Protein AF-A0A5E4PHZ5-F1 (afdb_monomer_lite)

Radius of gyration: 17.42 Å; chains: 1; bounding box: 29×31×62 Å

Secondary structure (DSSP, 8-state):
-EEE-SSS-SSEEEEE-GGGGS-TTSTTEETTEEPPEEEEEBTTEEE--HHHHHHHHHTTSSBSS----------------

Sequence (81 aa):
MKVYYPGNRENIRLYVQPGIDHPETSEW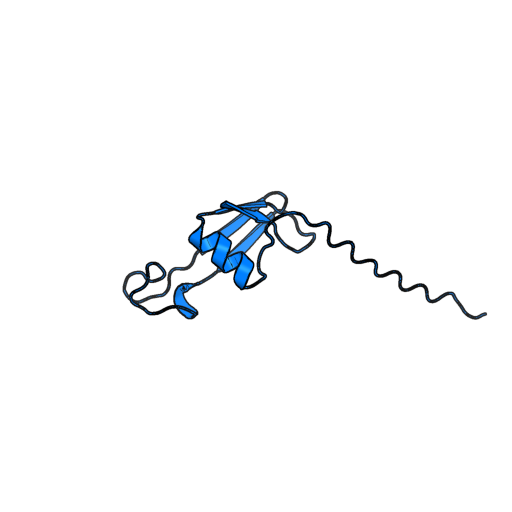FEGGKPKMFEVHFKNQVAEVDDNIGQYLLDKKLAIKSLSRIITNVSNKFKRAK

Structure (mmCIF, N/CA/C/O backbone):
data_AF-A0A5E4PHZ5-F1
#
_entry.id   AF-A0A5E4PHZ5-F1
#
loop_
_atom_site.group_PDB
_atom_site.id
_atom_site.type_symbol
_atom_site.label_atom_id
_atom_site.label_alt_id
_atom_site.label_comp_id
_atom_site.label_asym_id
_atom_site.label_entity_id
_atom_site.label_seq_id
_atom_site.pdbx_PDB_ins_code
_atom_site.Cartn_x
_atom_site.Cartn_y
_atom_site.Cartn_z
_atom_site.occupancy
_atom_site.B_iso_or_equiv
_atom_site.auth_seq_id
_atom_site.auth_comp_id
_atom_site.auth_asym_id
_atom_site.auth_atom_id
_atom_site.pdbx_PDB_model_num
ATOM 1 N N . MET A 1 1 ? -9.171 4.605 -4.653 1.00 92.31 1 MET A N 1
ATOM 2 C CA . MET A 1 1 ? -9.762 3.699 -3.638 1.00 92.31 1 MET A CA 1
ATOM 3 C C . MET A 1 1 ? -9.509 4.134 -2.186 1.00 92.31 1 MET A C 1
ATOM 5 O O . MET A 1 1 ? -8.443 4.640 -1.858 1.00 92.31 1 MET A O 1
ATOM 9 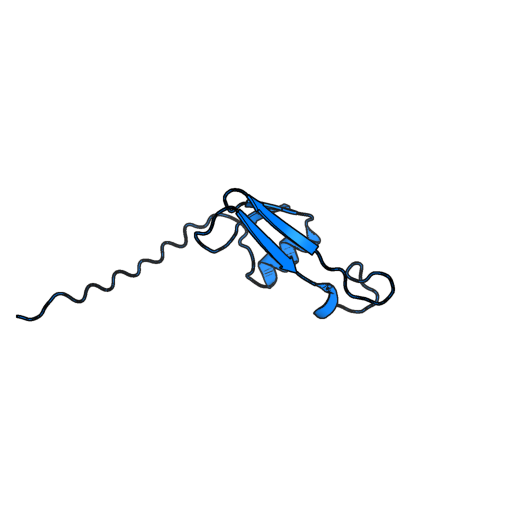N N . LYS A 1 2 ? -10.469 3.866 -1.283 1.00 93.56 2 LYS A N 1
ATOM 10 C CA . LYS A 1 2 ? -10.278 3.967 0.178 1.00 93.56 2 LYS A CA 1
ATOM 11 C C . LYS A 1 2 ? -9.795 2.642 0.764 1.00 93.56 2 LYS A C 1
ATOM 13 O O . LYS A 1 2 ? -10.387 1.600 0.488 1.00 93.56 2 LYS A O 1
ATOM 18 N N . VAL A 1 3 ? -8.764 2.699 1.599 1.00 94.00 3 VAL A N 1
ATOM 19 C CA . VAL A 1 3 ? -8.211 1.551 2.327 1.00 94.00 3 VAL A CA 1
ATOM 20 C C . VAL A 1 3 ? -8.028 1.894 3.802 1.00 94.00 3 VAL A C 1
ATOM 22 O O . VAL A 1 3 ? -7.882 3.062 4.164 1.00 94.00 3 VAL A O 1
ATOM 25 N N . TYR A 1 4 ? -8.037 0.877 4.660 1.00 92.50 4 TYR A N 1
ATOM 26 C CA . TYR A 1 4 ? -7.979 1.057 6.108 1.00 92.50 4 TYR A CA 1
ATOM 27 C C . TYR A 1 4 ? -6.764 0.360 6.710 1.00 92.50 4 TYR A C 1
ATOM 29 O O . TYR A 1 4 ? -6.369 -0.717 6.261 1.00 92.50 4 TYR A O 1
ATOM 37 N N . TYR A 1 5 ? -6.169 0.970 7.730 1.00 91.31 5 TYR A N 1
ATOM 38 C CA . TYR A 1 5 ? -5.047 0.385 8.452 1.00 91.31 5 TYR A CA 1
ATOM 39 C C . TYR A 1 5 ? -5.540 -0.796 9.313 1.00 91.31 5 TYR A C 1
ATOM 41 O O . TYR A 1 5 ? -6.536 -0.649 10.019 1.00 91.31 5 TYR A O 1
ATOM 49 N N . PRO A 1 6 ? -4.876 -1.967 9.289 1.00 88.94 6 PRO A N 1
ATOM 50 C CA . PRO A 1 6 ? -5.344 -3.156 10.006 1.00 88.94 6 PRO A CA 1
ATOM 51 C C . PRO A 1 6 ? -5.119 -3.107 11.527 1.00 88.94 6 PRO A C 1
ATOM 53 O O . PRO A 1 6 ? -5.600 -3.988 12.237 1.00 88.94 6 PRO A O 1
ATOM 56 N N . GLY A 1 7 ? -4.362 -2.133 12.040 1.00 85.50 7 GLY A N 1
ATOM 57 C CA . GLY A 1 7 ? -4.088 -1.982 13.471 1.00 85.50 7 GLY A CA 1
ATOM 58 C C . GLY A 1 7 ? -4.861 -0.838 14.134 1.00 85.50 7 GLY A C 1
ATOM 59 O O . GLY A 1 7 ? -5.502 -0.026 13.482 1.00 85.50 7 GLY A O 1
ATOM 60 N N . ASN A 1 8 ? -4.718 -0.713 15.455 1.00 81.56 8 ASN A N 1
ATOM 61 C CA . ASN A 1 8 ? -5.433 0.288 16.268 1.00 81.56 8 ASN A CA 1
ATOM 62 C C . ASN A 1 8 ? -4.716 1.645 16.371 1.00 81.56 8 ASN A C 1
ATOM 64 O O . ASN A 1 8 ? -4.948 2.405 17.308 1.00 81.56 8 ASN A O 1
ATOM 68 N N . ARG A 1 9 ? -3.779 1.928 15.466 1.00 80.25 9 ARG A N 1
ATOM 69 C CA . ARG A 1 9 ? -2.977 3.151 15.519 1.00 80.25 9 ARG A CA 1
ATOM 70 C C . ARG A 1 9 ? -3.579 4.214 14.614 1.00 80.25 9 ARG A C 1
ATOM 72 O O . ARG A 1 9 ? -3.897 3.956 13.456 1.00 80.25 9 ARG A O 1
ATOM 79 N N . GLU A 1 10 ? -3.688 5.415 15.153 1.00 82.06 10 GLU A N 1
ATOM 80 C CA . GLU A 1 10 ? -4.104 6.597 14.410 1.00 82.06 10 GLU A CA 1
ATOM 81 C C . GLU A 1 10 ? -2.881 7.295 13.804 1.00 82.06 10 GLU A C 1
ATOM 83 O O . GLU A 1 10 ? -1.792 7.251 14.373 1.00 82.06 10 GLU A O 1
ATOM 88 N N . ASN A 1 11 ? -3.069 7.955 12.657 1.00 87.50 11 ASN A N 1
ATOM 89 C CA . ASN A 1 11 ? -2.064 8.805 12.006 1.00 87.50 11 ASN A CA 1
ATOM 90 C C . ASN A 1 11 ? -0.745 8.079 11.688 1.00 87.50 11 ASN A C 1
ATOM 92 O O . ASN A 1 11 ? 0.327 8.450 12.166 1.00 87.50 11 ASN A O 1
ATOM 96 N N . ILE A 1 12 ? -0.829 7.043 10.851 1.00 92.06 12 ILE A N 1
ATOM 97 C CA . ILE A 1 12 ? 0.330 6.272 10.386 1.00 92.06 12 ILE A CA 1
ATOM 98 C C . ILE A 1 12 ? 0.761 6.708 8.996 1.00 92.06 12 ILE A C 1
ATOM 100 O O . ILE A 1 12 ? -0.064 6.963 8.125 1.00 92.06 12 ILE A O 1
ATOM 104 N N . ARG A 1 13 ? 2.074 6.694 8.777 1.00 93.69 13 ARG A N 1
ATOM 105 C CA . ARG A 1 13 ? 2.682 6.756 7.450 1.00 93.69 13 ARG A CA 1
ATOM 106 C C . ARG A 1 13 ? 3.294 5.404 7.128 1.00 93.69 13 ARG A C 1
ATOM 108 O O . ARG A 1 13 ? 4.069 4.879 7.928 1.00 93.69 13 ARG A O 1
ATOM 115 N N . LEU A 1 14 ? 2.936 4.844 5.981 1.00 93.62 14 LEU A N 1
ATOM 116 C CA . LEU A 1 14 ? 3.587 3.664 5.426 1.00 93.62 14 LEU A CA 1
ATOM 117 C C . LEU A 1 14 ? 4.369 4.071 4.187 1.00 93.62 14 LEU A C 1
ATOM 119 O O . LEU A 1 14 ? 3.826 4.722 3.303 1.00 93.62 14 LEU A O 1
ATOM 123 N N . TYR A 1 15 ? 5.624 3.647 4.115 1.00 94.31 15 TYR A N 1
ATOM 124 C CA . TYR A 1 15 ? 6.430 3.762 2.908 1.00 94.31 15 T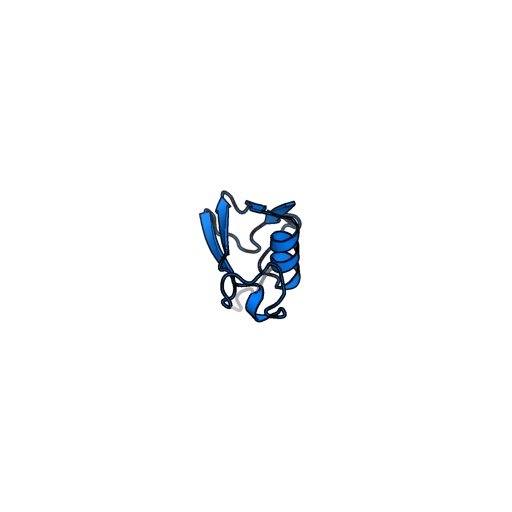YR A CA 1
ATOM 125 C C . TYR A 1 15 ? 6.420 2.404 2.221 1.00 94.31 15 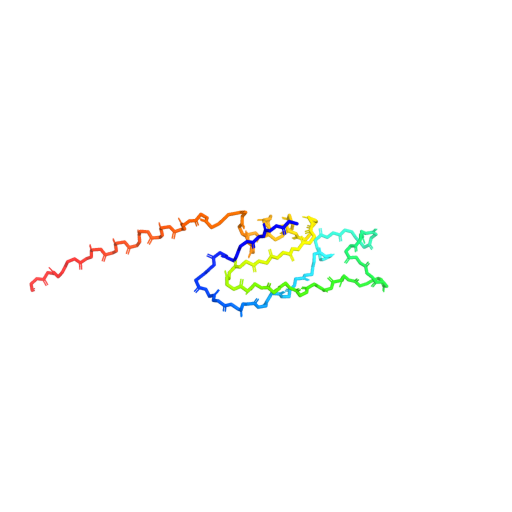TYR A C 1
ATOM 127 O O . TYR A 1 15 ? 6.808 1.404 2.828 1.00 94.31 15 TYR A O 1
ATOM 135 N N . VAL A 1 16 ? 5.932 2.352 0.986 1.00 93.81 16 VAL A N 1
ATOM 136 C CA . VAL A 1 16 ? 5.835 1.112 0.210 1.00 93.81 16 VAL A CA 1
ATOM 137 C C . VAL A 1 16 ? 6.519 1.264 -1.138 1.00 93.81 16 VAL A C 1
ATOM 139 O O . VAL A 1 16 ? 6.541 2.346 -1.718 1.00 93.81 16 VAL A O 1
ATOM 142 N N . GLN A 1 17 ? 7.078 0.164 -1.636 1.00 93.69 17 GLN A N 1
ATOM 143 C CA . GLN A 1 17 ? 7.829 0.139 -2.886 1.00 93.69 17 GLN A CA 1
ATOM 144 C C . GLN A 1 17 ? 7.376 -1.054 -3.748 1.00 93.69 17 GLN A C 1
ATOM 146 O O . GLN A 1 17 ? 8.052 -2.082 -3.783 1.00 93.69 17 GLN A O 1
ATOM 151 N N . PRO A 1 18 ? 6.216 -0.944 -4.430 1.00 91.19 18 PRO A N 1
ATOM 152 C CA . PRO A 1 18 ? 5.612 -2.058 -5.166 1.00 91.19 18 PRO A CA 1
ATOM 153 C C . PRO A 1 18 ? 6.497 -2.622 -6.276 1.00 91.19 18 PRO A C 1
ATOM 155 O O . PRO A 1 18 ? 6.398 -3.802 -6.602 1.00 91.19 18 PRO A O 1
ATOM 158 N N . GLY A 1 19 ? 7.383 -1.802 -6.848 1.00 89.38 19 GLY A N 1
ATOM 159 C CA . GLY A 1 19 ? 8.248 -2.237 -7.942 1.00 89.38 19 GLY A CA 1
ATOM 160 C C . GLY A 1 19 ? 9.285 -3.298 -7.545 1.00 89.38 19 GLY A C 1
ATOM 161 O O . GLY A 1 19 ? 9.889 -3.886 -8.424 1.00 89.38 19 GLY A O 1
ATOM 162 N N . ILE A 1 20 ? 9.460 -3.628 -6.258 1.00 87.81 20 ILE A N 1
ATOM 163 C CA . ILE A 1 20 ? 10.263 -4.803 -5.859 1.00 87.81 20 ILE A CA 1
ATOM 164 C C . ILE A 1 20 ? 9.611 -6.114 -6.337 1.00 87.81 20 ILE A C 1
ATOM 166 O O . ILE A 1 20 ? 10.307 -7.076 -6.649 1.00 87.81 20 ILE A O 1
ATOM 170 N N . ASP A 1 21 ? 8.280 -6.151 -6.413 1.00 86.62 21 ASP A N 1
ATOM 171 C CA . ASP A 1 21 ? 7.511 -7.341 -6.791 1.00 86.62 21 ASP A CA 1
ATOM 172 C C . ASP A 1 21 ? 7.116 -7.370 -8.277 1.00 86.62 21 ASP A C 1
ATOM 174 O O . ASP A 1 21 ? 6.413 -8.283 -8.710 1.00 86.62 21 ASP A O 1
ATOM 178 N N . HIS A 1 22 ? 7.514 -6.363 -9.059 1.00 86.44 22 HIS A N 1
ATOM 179 C CA . HIS A 1 22 ? 7.054 -6.177 -10.434 1.00 86.44 22 HIS A CA 1
ATOM 180 C C . HIS A 1 22 ? 8.228 -5.990 -11.403 1.00 86.44 22 HIS A C 1
ATOM 182 O O . HIS A 1 22 ? 9.304 -5.563 -10.990 1.00 86.44 22 HIS A O 1
ATOM 188 N N . PRO A 1 23 ? 8.038 -6.270 -12.706 1.00 85.81 23 PRO A N 1
ATOM 189 C CA . PRO A 1 23 ? 9.068 -6.021 -13.711 1.00 85.81 23 PRO A CA 1
ATOM 190 C C . PRO A 1 23 ? 9.479 -4.543 -13.771 1.00 85.81 23 PRO A C 1
ATOM 192 O O . PRO A 1 23 ? 8.636 -3.656 -13.604 1.00 85.81 23 PRO A O 1
ATOM 195 N N . GLU A 1 24 ? 10.741 -4.275 -14.119 1.00 86.25 24 GLU A N 1
ATOM 196 C CA . GLU A 1 24 ? 11.294 -2.913 -14.265 1.00 86.25 24 GLU A CA 1
ATOM 197 C C . GLU A 1 24 ? 10.579 -2.064 -15.330 1.00 86.25 24 GLU A C 1
ATOM 199 O O . GLU A 1 24 ? 10.652 -0.839 -15.318 1.00 86.25 24 GLU A O 1
ATOM 204 N N . THR A 1 25 ? 9.852 -2.710 -16.244 1.00 84.69 25 THR A N 1
ATOM 205 C CA . THR A 1 25 ? 9.053 -2.065 -17.294 1.00 84.69 25 THR A CA 1
ATOM 206 C C . THR A 1 25 ? 7.671 -1.601 -16.819 1.00 84.69 25 THR A C 1
ATOM 208 O O . THR A 1 25 ? 6.907 -1.061 -17.615 1.00 84.69 25 THR A O 1
ATOM 211 N N . SER A 1 26 ? 7.301 -1.865 -15.562 1.00 87.19 26 SER A N 1
ATOM 212 C CA . SER A 1 26 ? 5.996 -1.491 -15.005 1.00 87.19 26 SER A CA 1
ATOM 213 C C . SER A 1 26 ? 5.929 -0.016 -14.589 1.00 87.19 26 SER A C 1
ATOM 215 O O . SER A 1 26 ? 6.945 0.645 -14.379 1.00 87.19 26 SER A O 1
ATOM 217 N N . GLU A 1 27 ? 4.711 0.499 -14.392 1.00 87.06 27 GLU A N 1
ATOM 218 C CA . GLU A 1 27 ? 4.462 1.863 -13.887 1.00 87.06 27 GLU A CA 1
ATOM 219 C C . GLU A 1 27 ? 5.058 2.128 -12.491 1.00 87.06 27 GLU A C 1
ATOM 221 O O . GLU A 1 27 ? 5.196 3.282 -12.070 1.00 87.06 27 GLU A O 1
ATOM 226 N N . TRP A 1 28 ? 5.439 1.057 -11.790 1.00 90.75 28 TRP A N 1
ATOM 227 C CA . TRP A 1 28 ? 6.071 1.077 -10.478 1.00 90.75 28 TRP A CA 1
ATOM 228 C C . TRP A 1 28 ? 7.547 1.450 -10.506 1.00 90.75 28 TRP A C 1
ATOM 230 O O . TRP A 1 28 ? 8.146 1.550 -9.439 1.00 90.75 28 TRP A O 1
ATOM 240 N N . PHE A 1 29 ? 8.131 1.667 -11.683 1.00 91.12 29 PHE A N 1
ATOM 241 C CA . PHE A 1 29 ? 9.502 2.131 -11.842 1.00 91.12 29 PHE A CA 1
ATOM 242 C C . PHE A 1 29 ? 9.562 3.563 -12.373 1.00 91.12 29 PHE A C 1
ATOM 244 O O . PHE A 1 29 ? 8.705 4.027 -13.124 1.00 91.12 29 PHE A O 1
ATOM 251 N N . GLU A 1 30 ? 10.605 4.274 -11.964 1.00 87.19 30 GLU A N 1
ATOM 252 C CA . GLU A 1 30 ? 10.966 5.605 -12.435 1.00 87.19 30 GLU A CA 1
ATOM 253 C C . GLU A 1 30 ? 12.481 5.672 -12.589 1.00 87.19 30 GLU A C 1
ATOM 255 O O . GLU A 1 30 ? 13.223 5.391 -11.647 1.00 87.19 30 GLU A O 1
ATOM 260 N N . GLY A 1 31 ? 12.959 5.988 -13.794 1.00 85.69 31 GLY A N 1
ATOM 261 C CA . GLY A 1 31 ? 14.398 6.086 -14.059 1.00 85.69 31 GLY A CA 1
ATOM 262 C C . GLY A 1 31 ? 15.185 4.814 -13.709 1.00 85.69 31 GLY A C 1
ATOM 263 O O . GLY A 1 31 ? 16.302 4.913 -13.206 1.00 85.69 31 GLY A O 1
ATOM 264 N N . GLY A 1 32 ? 14.592 3.629 -13.910 1.00 85.31 32 GLY A N 1
ATOM 265 C CA . GLY A 1 32 ? 15.219 2.338 -13.592 1.00 85.31 32 GLY A CA 1
ATOM 266 C C . GLY A 1 32 ? 15.275 2.007 -12.097 1.00 85.31 32 GLY A C 1
ATOM 267 O O . GLY A 1 32 ? 15.969 1.075 -11.702 1.00 85.31 32 GLY A O 1
ATOM 268 N N . LYS A 1 33 ? 14.564 2.755 -11.244 1.00 89.19 33 LYS A N 1
ATOM 269 C CA . LYS A 1 33 ? 14.436 2.463 -9.812 1.00 89.19 33 LYS A CA 1
ATOM 270 C C . LYS A 1 33 ? 12.972 2.264 -9.439 1.00 89.19 33 LYS A C 1
ATOM 272 O O . LYS A 1 33 ? 12.117 2.963 -9.982 1.00 89.19 33 LYS A O 1
ATOM 277 N N . PRO A 1 34 ? 12.653 1.365 -8.498 1.00 91.75 34 PRO A N 1
ATOM 278 C CA . PRO A 1 34 ? 11.277 1.210 -8.073 1.00 91.75 34 PRO A CA 1
ATOM 279 C C . PRO A 1 34 ? 10.820 2.458 -7.303 1.00 91.75 34 PRO A C 1
ATOM 281 O O . PRO A 1 34 ? 11.499 2.898 -6.370 1.00 91.75 34 PRO A O 1
ATOM 284 N N . LYS A 1 35 ? 9.666 3.011 -7.674 1.00 92.00 35 LYS A N 1
ATOM 285 C CA . LYS A 1 35 ? 9.033 4.165 -7.030 1.00 92.00 35 LYS A CA 1
ATOM 286 C C . LYS A 1 35 ? 8.679 3.849 -5.584 1.00 92.00 35 LYS A C 1
ATOM 288 O O . LYS A 1 35 ? 8.150 2.778 -5.278 1.00 92.00 35 LYS A O 1
ATOM 293 N N . MET A 1 36 ? 8.931 4.814 -4.708 1.00 93.50 36 MET A N 1
ATOM 294 C CA . MET A 1 36 ? 8.487 4.779 -3.321 1.00 93.50 36 MET A CA 1
ATOM 295 C C . MET A 1 36 ? 7.210 5.604 -3.177 1.00 93.50 36 MET A C 1
ATOM 297 O O . MET A 1 36 ? 7.154 6.747 -3.620 1.00 93.50 36 MET A O 1
ATOM 301 N N . PHE A 1 37 ? 6.204 5.031 -2.527 1.00 94.00 37 PHE A N 1
ATOM 302 C CA . PHE A 1 37 ? 4.937 5.686 -2.233 1.00 94.00 37 PHE A CA 1
ATOM 303 C C . PHE A 1 37 ? 4.796 5.859 -0.724 1.00 94.00 37 PHE A C 1
ATOM 305 O O . PHE A 1 37 ? 4.980 4.906 0.035 1.00 94.00 37 PHE A O 1
ATOM 312 N N . GLU A 1 38 ? 4.452 7.070 -0.290 1.00 95.19 38 GLU A N 1
ATOM 313 C CA . GLU A 1 38 ? 4.095 7.356 1.098 1.00 95.19 38 GLU A CA 1
ATOM 314 C C . GLU A 1 38 ? 2.567 7.344 1.228 1.00 95.19 38 GLU A C 1
ATOM 316 O O . GLU A 1 38 ? 1.865 8.153 0.624 1.00 95.19 38 GLU A O 1
ATOM 321 N N . VAL A 1 39 ? 2.040 6.422 2.029 1.00 94.88 39 VAL A N 1
ATOM 322 C CA . VAL A 1 39 ? 0.607 6.269 2.283 1.00 94.88 39 VAL A CA 1
ATOM 323 C C . VAL A 1 39 ? 0.295 6.802 3.672 1.00 94.88 39 VAL A C 1
ATOM 325 O O . VAL A 1 39 ? 0.777 6.278 4.679 1.00 94.88 39 VAL A O 1
ATOM 328 N N . HIS A 1 40 ? -0.529 7.845 3.723 1.00 95.12 40 HIS A N 1
ATOM 329 C CA . HIS A 1 40 ? -0.910 8.523 4.959 1.00 95.12 40 HIS A CA 1
ATOM 330 C C . HIS A 1 40 ? -2.281 8.035 5.417 1.00 95.12 40 HIS A C 1
ATOM 332 O O . HIS A 1 40 ? -3.305 8.366 4.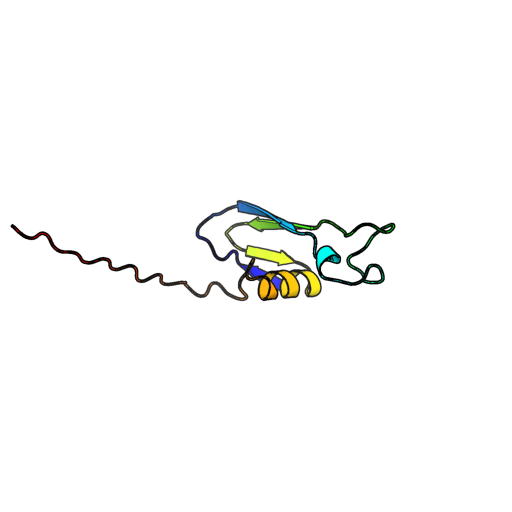824 1.00 95.12 40 HIS A O 1
ATOM 338 N N . PHE A 1 41 ? -2.304 7.275 6.505 1.00 92.88 41 PHE A N 1
ATOM 339 C CA . PHE A 1 41 ? -3.528 6.846 7.168 1.00 92.88 41 PHE A CA 1
ATOM 340 C C . PHE A 1 41 ? -3.918 7.861 8.235 1.00 92.88 41 PHE A C 1
ATOM 342 O O . PHE A 1 41 ? -3.381 7.839 9.344 1.00 92.88 41 PHE A O 1
ATOM 349 N N . LYS A 1 42 ? -4.889 8.721 7.934 1.00 92.44 42 LYS A N 1
ATOM 350 C CA . LYS A 1 42 ? -5.485 9.649 8.901 1.00 92.44 42 LYS A CA 1
ATOM 351 C C . LYS A 1 42 ? -6.741 9.011 9.480 1.00 92.44 42 LYS A C 1
ATOM 353 O O . LYS A 1 42 ? -7.591 8.561 8.725 1.00 92.44 42 LYS A O 1
ATOM 358 N N . ASN A 1 43 ? -6.868 8.939 10.806 1.00 88.56 43 ASN A N 1
ATOM 359 C CA . ASN A 1 43 ? -7.980 8.224 11.461 1.00 88.56 43 ASN A CA 1
ATOM 360 C C . ASN A 1 43 ? -8.179 6.796 10.902 1.00 88.56 43 ASN A C 1
ATOM 362 O O . ASN A 1 43 ? -9.298 6.383 10.609 1.00 88.56 43 ASN A O 1
ATOM 366 N N . GLN A 1 44 ? -7.072 6.069 10.703 1.00 89.62 44 GLN A N 1
ATOM 367 C CA . GLN A 1 44 ? -7.027 4.709 10.143 1.00 89.62 44 GLN A CA 1
ATOM 368 C C . GLN A 1 44 ? -7.483 4.570 8.682 1.00 89.62 44 GLN A C 1
ATOM 370 O O . GLN A 1 44 ? -7.501 3.450 8.184 1.00 89.62 44 GLN A O 1
ATOM 375 N N . VAL A 1 45 ? -7.805 5.653 7.968 1.00 92.12 45 VAL A N 1
ATOM 376 C CA . VAL A 1 45 ? -8.195 5.609 6.551 1.00 92.12 45 VAL A CA 1
ATOM 377 C C . VAL A 1 45 ? -7.175 6.338 5.678 1.00 92.12 45 VAL A C 1
ATOM 379 O O . VAL A 1 45 ? -6.657 7.389 6.053 1.00 92.12 45 VAL A O 1
ATOM 382 N N . ALA A 1 46 ? -6.895 5.773 4.508 1.00 94.75 46 ALA A N 1
ATOM 383 C CA . ALA A 1 46 ? -6.134 6.413 3.444 1.00 94.75 46 ALA A CA 1
ATOM 384 C C . ALA A 1 46 ? -6.934 6.359 2.137 1.00 94.75 46 ALA A C 1
ATOM 386 O O . ALA A 1 46 ? -7.601 5.363 1.841 1.00 94.75 46 ALA A O 1
ATOM 387 N N . GLU A 1 47 ? -6.864 7.434 1.360 1.00 94.69 47 GLU A N 1
ATOM 388 C CA . GLU A 1 47 ? -7.379 7.495 -0.005 1.00 94.69 47 GLU A CA 1
ATOM 389 C C . GLU A 1 47 ? -6.183 7.477 -0.954 1.00 94.69 47 GLU A C 1
ATOM 391 O O . GLU A 1 47 ? -5.295 8.321 -0.863 1.00 94.69 47 GLU A O 1
ATOM 396 N N . VAL A 1 48 ? -6.120 6.442 -1.786 1.00 94.31 48 VAL A N 1
ATOM 397 C CA . VAL A 1 48 ? -4.982 6.118 -2.656 1.00 94.31 48 VAL A CA 1
ATOM 398 C C . VAL A 1 48 ? -5.484 5.729 -4.037 1.00 94.31 48 VAL A C 1
ATOM 400 O O . VAL A 1 48 ? -6.655 5.379 -4.185 1.00 94.31 48 VAL A O 1
ATOM 403 N N . ASP A 1 49 ? -4.612 5.721 -5.039 1.00 94.00 49 ASP A N 1
ATOM 404 C CA . ASP A 1 49 ? -4.944 5.174 -6.356 1.00 94.00 49 ASP A CA 1
ATOM 405 C C . ASP A 1 49 ? -5.297 3.685 -6.277 1.00 94.00 49 ASP A C 1
ATOM 407 O O . ASP A 1 49 ? -4.845 2.963 -5.383 1.00 94.00 49 ASP A O 1
ATOM 411 N N . ASP A 1 50 ? -6.111 3.209 -7.216 1.00 93.31 50 ASP A N 1
ATOM 412 C CA . ASP A 1 50 ? -6.641 1.843 -7.185 1.00 93.31 50 ASP A CA 1
ATOM 413 C C . ASP A 1 50 ? -5.527 0.789 -7.251 1.00 93.31 50 ASP A C 1
ATOM 415 O O . ASP A 1 50 ? -5.562 -0.180 -6.492 1.00 93.31 50 ASP A O 1
ATOM 419 N N . ASN A 1 51 ? -4.487 1.033 -8.054 1.00 92.38 51 ASN A N 1
ATOM 420 C CA . ASN A 1 51 ? -3.323 0.152 -8.173 1.00 92.38 51 ASN A CA 1
ATOM 421 C C . ASN A 1 51 ? -2.560 0.030 -6.840 1.00 92.38 51 ASN A C 1
ATOM 423 O O . ASN A 1 51 ? -2.243 -1.074 -6.393 1.00 92.38 51 ASN A O 1
ATOM 427 N N . ILE A 1 52 ? -2.313 1.158 -6.160 1.00 93.75 52 ILE A N 1
ATOM 428 C CA . ILE A 1 52 ? -1.651 1.173 -4.845 1.00 93.75 52 ILE A CA 1
ATOM 429 C C . ILE A 1 52 ? -2.536 0.509 -3.803 1.00 93.75 52 ILE A C 1
ATOM 431 O O . ILE A 1 52 ? -2.069 -0.299 -3.002 1.00 93.75 52 ILE A O 1
ATOM 435 N N . GLY A 1 53 ? -3.824 0.834 -3.808 1.00 93.69 53 GLY A N 1
ATOM 436 C CA . GLY A 1 53 ? -4.761 0.255 -2.872 1.00 93.69 53 GLY A CA 1
ATOM 437 C C . GLY A 1 53 ? -4.843 -1.265 -3.021 1.00 93.69 53 GLY A C 1
ATOM 438 O O . GLY A 1 53 ? -4.813 -1.958 -2.008 1.00 93.69 53 GLY A O 1
ATOM 439 N N . GLN A 1 54 ? -4.885 -1.793 -4.248 1.00 93.19 54 GLN A N 1
ATOM 440 C CA . GLN A 1 54 ? -4.906 -3.236 -4.491 1.00 93.19 54 GLN A CA 1
ATOM 441 C C . GLN A 1 54 ? -3.619 -3.898 -3.987 1.00 93.19 54 GLN A C 1
ATOM 443 O O . GLN A 1 54 ? -3.691 -4.863 -3.230 1.00 93.19 54 GLN A O 1
ATOM 448 N N . TYR A 1 55 ? -2.457 -3.308 -4.282 1.00 93.62 55 TYR A N 1
ATOM 449 C CA . TYR A 1 55 ? -1.176 -3.772 -3.747 1.00 93.62 55 TYR A CA 1
ATOM 450 C C . TYR A 1 55 ? -1.169 -3.837 -2.207 1.00 93.62 55 TYR A C 1
ATOM 452 O O . TYR A 1 55 ? -0.738 -4.832 -1.619 1.00 93.62 55 TYR A O 1
ATOM 460 N N . LEU A 1 56 ? -1.678 -2.800 -1.529 1.00 93.94 56 LEU A N 1
ATOM 461 C CA . LEU A 1 56 ? -1.755 -2.767 -0.065 1.00 93.94 56 LEU A CA 1
ATOM 462 C C . LEU A 1 56 ? -2.666 -3.869 0.497 1.00 93.94 56 LEU A C 1
ATOM 464 O O . LEU A 1 56 ? -2.361 -4.424 1.556 1.00 93.94 56 LEU A O 1
ATOM 468 N N . LEU A 1 57 ? -3.766 -4.187 -0.192 1.00 93.38 57 LEU A N 1
ATOM 469 C CA . LEU A 1 57 ? -4.666 -5.281 0.179 1.00 93.38 57 LEU A CA 1
ATOM 470 C C . LEU A 1 57 ? -3.992 -6.645 -0.014 1.00 93.38 57 LEU A C 1
ATOM 472 O O . LEU A 1 57 ? -4.010 -7.470 0.900 1.00 93.38 57 LEU A O 1
ATOM 476 N N . ASP A 1 58 ? -3.342 -6.860 -1.158 1.00 93.06 58 ASP A N 1
ATOM 477 C CA . ASP A 1 58 ? -2.688 -8.127 -1.503 1.00 93.06 58 ASP A CA 1
ATOM 478 C C . ASP A 1 58 ? -1.537 -8.450 -0.541 1.00 93.06 58 ASP A C 1
ATOM 480 O O . ASP A 1 58 ? -1.380 -9.587 -0.087 1.00 93.06 58 ASP A O 1
ATOM 484 N N . LYS A 1 59 ? -0.768 -7.428 -0.145 1.00 92.69 59 LYS A N 1
ATOM 485 C CA . LYS A 1 59 ? 0.310 -7.546 0.848 1.00 92.69 59 LYS A CA 1
ATOM 486 C C . LYS A 1 59 ? -0.179 -7.541 2.299 1.00 92.69 59 LYS A C 1
ATOM 488 O O . LYS A 1 59 ? 0.645 -7.605 3.209 1.00 92.69 59 LYS A O 1
ATOM 493 N N . LYS A 1 60 ? -1.497 -7.478 2.535 1.00 91.94 60 LYS A N 1
ATOM 494 C CA . LYS A 1 60 ? -2.118 -7.397 3.873 1.00 91.94 60 LYS A CA 1
ATOM 495 C C . LYS A 1 60 ? -1.612 -6.212 4.710 1.00 91.94 60 LYS A C 1
ATOM 497 O O . LYS A 1 60 ? -1.621 -6.262 5.939 1.00 91.94 60 LYS A O 1
ATOM 502 N N . LEU A 1 61 ? -1.170 -5.145 4.045 1.00 91.12 61 LEU A N 1
ATOM 503 C CA . LEU A 1 61 ? -0.747 -3.886 4.666 1.00 91.12 61 LEU A CA 1
ATOM 504 C C . LEU A 1 61 ? -1.944 -2.970 4.952 1.00 91.12 61 LEU A C 1
ATOM 506 O O . LEU A 1 61 ? -1.866 -2.105 5.823 1.00 91.12 61 LEU A O 1
ATOM 510 N N . ALA A 1 62 ? -3.051 -3.179 4.236 1.00 92.88 62 ALA A N 1
ATOM 511 C CA . ALA A 1 62 ? -4.330 -2.519 4.447 1.00 92.88 62 ALA A CA 1
ATOM 512 C C . ALA A 1 62 ? -5.499 -3.512 4.329 1.00 92.88 62 ALA A C 1
ATOM 514 O O . ALA A 1 62 ? -5.332 -4.645 3.875 1.00 92.88 62 ALA A O 1
ATOM 515 N N . ILE A 1 63 ? -6.696 -3.078 4.724 1.00 92.44 63 ILE A N 1
ATOM 516 C CA . ILE A 1 63 ? -7.957 -3.818 4.583 1.00 92.44 63 ILE A CA 1
ATOM 517 C C . ILE A 1 63 ? -9.005 -2.970 3.849 1.00 92.44 63 ILE A C 1
ATOM 519 O O . ILE A 1 63 ? -8.973 -1.740 3.887 1.00 92.44 63 ILE A O 1
ATOM 523 N N . LYS A 1 64 ? -9.942 -3.631 3.155 1.00 87.69 64 LYS A N 1
ATOM 524 C CA . LYS A 1 64 ? -10.933 -2.980 2.272 1.00 87.69 64 LYS A CA 1
ATOM 525 C C . LYS A 1 64 ? -12.079 -2.298 3.029 1.00 87.69 64 LYS A C 1
ATOM 527 O O . LYS A 1 64 ? -12.761 -1.432 2.497 1.00 87.69 64 LYS A O 1
ATOM 532 N N . SER A 1 65 ? -12.298 -2.688 4.276 1.00 79.50 65 SER A N 1
ATOM 533 C CA . SER A 1 65 ? -13.248 -2.056 5.191 1.00 79.50 65 SER A CA 1
ATOM 534 C C . SER A 1 65 ? -12.684 -2.145 6.599 1.00 79.50 65 SER A C 1
ATOM 536 O O . SER A 1 65 ? -11.883 -3.045 6.855 1.00 79.50 65 SER A O 1
ATOM 538 N N . LEU A 1 66 ? -13.133 -1.285 7.518 1.00 66.00 66 LEU A N 1
ATOM 539 C CA . LEU A 1 66 ? -13.013 -1.539 8.955 1.00 66.00 66 LEU A CA 1
ATOM 540 C C . LEU A 1 66 ? -13.875 -2.761 9.298 1.00 66.00 66 LEU A C 1
ATOM 542 O O . LEU A 1 66 ? -14.910 -2.658 9.955 1.00 66.00 66 LEU A O 1
ATOM 546 N N . SER A 1 67 ? -13.474 -3.948 8.844 1.00 53.72 67 SER A N 1
ATOM 547 C CA . SER A 1 67 ? -13.901 -5.163 9.501 1.00 53.72 67 SER A CA 1
ATOM 548 C C . SER A 1 67 ? -13.331 -5.023 10.894 1.00 53.72 67 SER A C 1
ATOM 550 O O . SER A 1 67 ? -12.113 -5.061 11.064 1.00 53.72 67 SER A O 1
ATOM 552 N N . ARG A 1 68 ? -14.202 -4.763 11.867 1.00 47.25 68 ARG A N 1
ATOM 553 C CA . A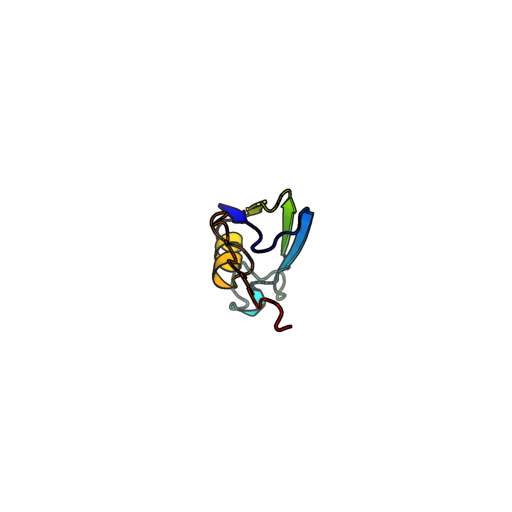RG A 1 68 ? -13.901 -4.877 13.286 1.00 47.25 68 ARG A CA 1
ATOM 554 C C . ARG A 1 68 ? -13.204 -6.228 13.429 1.00 47.25 68 ARG A C 1
ATOM 556 O O . ARG A 1 68 ? -13.877 -7.257 13.428 1.00 47.25 68 ARG A O 1
ATOM 563 N N . ILE A 1 69 ? -11.870 -6.253 13.456 1.00 51.69 69 ILE A N 1
ATOM 564 C CA . ILE A 1 69 ? -11.137 -7.437 13.876 1.00 51.69 69 ILE A CA 1
ATOM 565 C C . ILE A 1 69 ? -11.457 -7.471 15.361 1.00 51.69 69 ILE A C 1
ATOM 567 O O . ILE A 1 69 ? -10.785 -6.858 16.183 1.00 51.69 69 ILE A O 1
ATOM 571 N N . ILE A 1 70 ? -12.601 -8.072 15.692 1.00 50.44 70 ILE A N 1
ATOM 572 C CA . ILE A 1 70 ? -12.944 -8.454 17.046 1.00 50.44 70 ILE A CA 1
ATOM 573 C C . ILE A 1 70 ? -11.958 -9.574 17.335 1.00 50.44 70 ILE A C 1
ATOM 575 O O . ILE A 1 70 ? -12.258 -10.754 17.169 1.00 50.44 70 ILE A O 1
ATOM 579 N N . THR A 1 71 ? -10.736 -9.212 17.710 1.00 51.47 71 THR A N 1
ATOM 580 C CA . THR A 1 71 ? -9.831 -10.122 18.388 1.00 51.47 71 THR A CA 1
ATOM 581 C C . THR A 1 71 ? -10.467 -10.368 19.746 1.00 51.47 71 THR A C 1
ATOM 583 O O . THR A 1 71 ? -10.190 -9.695 20.735 1.00 51.47 71 THR A O 1
ATOM 586 N N . ASN A 1 72 ? -11.395 -11.323 19.777 1.00 45.81 72 ASN A N 1
ATOM 587 C CA . ASN A 1 72 ? -11.881 -11.956 20.987 1.00 45.81 72 ASN A CA 1
ATOM 588 C C . ASN A 1 72 ? -10.699 -12.738 21.579 1.00 45.81 72 ASN A C 1
ATOM 590 O O . ASN A 1 72 ? -10.631 -13.958 21.494 1.00 45.81 72 ASN A O 1
ATOM 594 N N . VAL A 1 73 ? -9.720 -12.039 22.151 1.00 55.41 73 VAL A N 1
ATOM 595 C CA . VAL A 1 73 ? -8.715 -12.668 23.006 1.00 55.41 73 VAL A CA 1
ATOM 596 C C . VAL A 1 73 ? -9.277 -12.624 24.418 1.00 55.41 73 VAL A C 1
ATOM 598 O O . VAL A 1 73 ? -8.800 -11.905 25.291 1.00 55.41 73 VAL A O 1
ATOM 601 N N . SER A 1 74 ? -10.351 -13.382 24.650 1.00 46.50 74 SER A N 1
ATOM 602 C CA . SER A 1 74 ? -10.737 -13.725 26.011 1.00 46.50 74 SER A CA 1
ATOM 603 C C . SER A 1 74 ? -9.783 -14.812 26.498 1.00 46.50 74 SER A C 1
ATOM 605 O O . SER A 1 74 ? -10.116 -15.995 26.455 1.00 46.50 74 SER A O 1
ATOM 607 N N . ASN A 1 75 ? -8.601 -14.442 26.990 1.00 48.34 75 ASN A N 1
ATOM 608 C CA . ASN A 1 75 ? -7.843 -15.374 27.821 1.00 48.34 75 ASN A CA 1
ATOM 609 C C . ASN A 1 75 ? -8.410 -15.307 29.247 1.00 48.34 75 ASN A C 1
ATOM 611 O O . ASN A 1 75 ? -7.855 -14.689 30.152 1.00 48.34 75 ASN A O 1
ATOM 615 N N . LYS A 1 76 ? -9.585 -15.924 29.431 1.00 55.16 76 LYS A N 1
ATOM 616 C CA . LYS A 1 76 ? -10.077 -16.334 30.749 1.00 55.16 76 LYS A CA 1
ATOM 617 C C . LYS A 1 76 ? -9.187 -17.482 31.229 1.00 55.16 76 LYS A C 1
ATOM 619 O O . LYS A 1 76 ? -9.538 -18.641 31.053 1.00 55.16 76 LYS A O 1
ATOM 624 N N . PHE A 1 77 ? -8.092 -17.168 31.908 1.00 54.31 77 PHE A N 1
ATOM 625 C CA . PHE A 1 77 ? -7.592 -18.068 32.942 1.00 54.31 77 PHE A CA 1
ATOM 626 C C . PHE A 1 77 ? -7.944 -17.463 34.296 1.00 54.31 77 PHE A C 1
ATOM 628 O O . PHE A 1 77 ? -7.322 -16.526 34.791 1.00 54.31 77 PHE A O 1
ATOM 635 N N . LYS A 1 78 ? -9.053 -17.971 34.844 1.00 55.66 78 LYS A N 1
ATOM 636 C CA . LYS A 1 78 ? -9.452 -17.763 36.234 1.00 55.66 78 LYS A CA 1
ATOM 637 C C . LYS A 1 78 ? -8.326 -18.265 37.147 1.00 55.66 78 LYS A C 1
ATOM 639 O O . LYS A 1 78 ? -7.790 -19.344 36.914 1.00 55.66 78 LYS A O 1
ATOM 644 N N . ARG A 1 79 ? -8.039 -17.497 38.202 1.00 52.31 79 ARG A N 1
ATOM 645 C CA . ARG A 1 79 ? -7.274 -17.917 39.389 1.00 52.31 79 ARG A CA 1
ATOM 646 C C . ARG A 1 79 ? -7.660 -19.335 39.831 1.00 52.31 79 ARG A C 1
ATOM 648 O O . ARG A 1 79 ? -8.848 -19.600 40.024 1.00 52.31 79 ARG A O 1
ATOM 655 N N . ALA A 1 80 ? -6.663 -20.178 40.084 1.00 62.28 80 ALA A N 1
ATOM 656 C CA . ALA A 1 80 ? -6.766 -21.233 41.087 1.00 62.28 80 ALA A CA 1
ATOM 657 C C . ALA A 1 80 ? -6.221 -20.684 42.421 1.00 62.28 80 ALA A C 1
ATOM 659 O O . ALA A 1 80 ? -5.346 -19.819 42.411 1.00 62.28 80 ALA A O 1
ATOM 660 N N . LYS A 1 81 ? -6.865 -21.125 43.503 1.00 56.06 81 LYS A N 1
ATOM 661 C CA . LYS A 1 81 ? -6.774 -20.682 44.904 1.00 56.06 81 LYS A CA 1
ATOM 662 C C . LYS A 1 81 ? -5.363 -20.554 45.465 1.00 56.06 81 LYS A C 1
ATOM 664 O O . LYS A 1 81 ? -4.547 -21.453 45.182 1.00 56.06 81 LYS A O 1
#

pLDDT: mean 83.25, std 15.45, range [45.81, 95.19]

Organism: NCBI:txid254247

Foldseek 3Di:
DKWFAPDPDAWDKDKDFCCVVPDQPDPQHDPSHGDIDIFTQHRRMTDDDPVVRVVCVVVVRTHPDPPVPPPPPPPPPDDDD